Protein AF-A0AAW7DI87-F1 (afdb_monomer_lite)

Radius of gyration: 16.97 Å; chains: 1; bounding box: 40×38×43 Å

Foldseek 3Di:
DKWWCLVPDVQVLQFLLLLLFDQDDVLVVLLVVCVVVVNDDSGDDPVNQCVLCVVVVPDLWDKGQSDQDDSSGGRRWIWTADNVRTIMTDCLSSCLRRHHCVSVLSCLQPHDLVSIWAADLDPPPCVPVRPDDPPPPVLVVVSVVQSVPFDWDADPVGITTGRPDDPNNCVVVVVPCPDD

Secondary structure (DSSP, 8-state):
-EEE-TTS-HHHHHHHHHHTPPP-THHHHHHHHHHTTT---SS--HHHHHHHTHHHHH-SSEEEEEEEEETTEEEEEEEEE-TTS-EEEETHHHHHHH-TTHHHHHHHHHS-TTT-EEEESS-GGGGGTS-S--TT-HHHHHHHHHHHHPEEEEETTEEEEE--SSHHHHHHHHHS----

Sequence (180 aa):
MQFDLTNINLLDFTRALIAFSESNGIALLEKEIRSAKDELTESITETDFKNLMQEFNNANDGIFPILDYYKGAPIKLTLRKKSNGQILFSSLGYDTRVNKYKVLEILLELFDHHDIKIIQKTYGEFESHFEKDNLKDERIIELKKILKHAIKKKDQYGTYYSTEENSYRSKILGNLDINQ

pLDDT: mean 81.73, std 16.1, range [29.08, 98.12]

Organism: NCBI:txid343874

Structure (mmCIF, N/CA/C/O backbone):
data_AF-A0AAW7DI87-F1
#
_entry.id   AF-A0AAW7DI87-F1
#
loop_
_atom_site.group_PDB
_atom_site.id
_atom_site.type_symbol
_atom_site.label_atom_id
_atom_site.label_alt_id
_atom_site.label_comp_id
_atom_site.label_asym_id
_atom_site.label_entity_id
_atom_site.label_seq_id
_atom_site.pdbx_PDB_ins_code
_atom_site.Cartn_x
_atom_site.Cartn_y
_atom_site.Cartn_z
_atom_site.occupancy
_atom_site.B_iso_or_equiv
_atom_site.auth_seq_id
_atom_site.auth_comp_id
_atom_site.auth_asym_id
_atom_site.auth_atom_id
_atom_site.pdbx_PDB_model_num
ATOM 1 N N . MET A 1 1 ? -1.459 10.102 2.532 1.00 90.31 1 MET A N 1
ATOM 2 C CA . MET A 1 1 ? -2.594 9.252 2.927 1.00 90.31 1 MET A CA 1
ATOM 3 C C . MET A 1 1 ? -2.040 8.035 3.645 1.00 90.31 1 MET A C 1
ATOM 5 O O . MET A 1 1 ? -0.922 7.626 3.341 1.00 90.31 1 MET A O 1
ATOM 9 N N . GLN A 1 2 ? -2.763 7.508 4.630 1.00 95.56 2 GLN A N 1
ATOM 10 C CA . GLN A 1 2 ? -2.331 6.336 5.392 1.00 95.56 2 GLN A CA 1
ATOM 11 C C . GLN A 1 2 ? -3.446 5.300 5.444 1.00 95.56 2 GLN A C 1
ATOM 13 O O . GLN A 1 2 ? -4.603 5.652 5.687 1.00 95.56 2 GLN A O 1
ATOM 18 N N . PHE A 1 3 ? -3.062 4.043 5.261 1.00 97.00 3 PHE A N 1
ATOM 19 C CA . PHE A 1 3 ? -3.937 2.882 5.242 1.00 97.00 3 PHE A CA 1
ATOM 20 C C . PHE A 1 3 ? -3.543 1.911 6.348 1.00 97.00 3 PHE A C 1
ATOM 22 O O . PHE A 1 3 ? -2.365 1.806 6.697 1.00 97.00 3 PHE A O 1
ATOM 29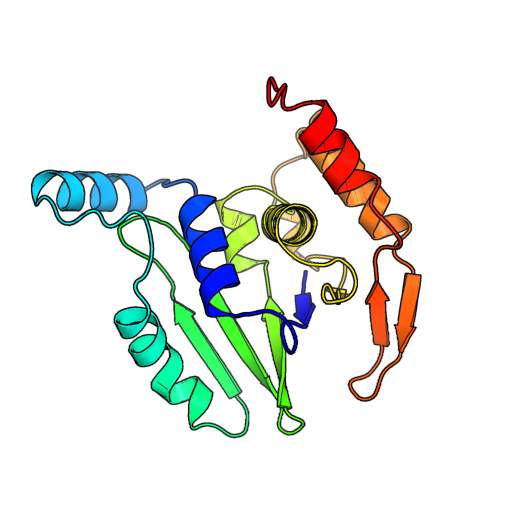 N N . ASP A 1 4 ? -4.532 1.216 6.888 1.00 97.31 4 ASP A N 1
ATOM 30 C CA . ASP A 1 4 ? -4.338 0.039 7.720 1.00 97.31 4 ASP A CA 1
ATOM 31 C C . ASP A 1 4 ? -4.472 -1.196 6.826 1.00 97.31 4 ASP A C 1
ATOM 33 O O . ASP A 1 4 ? -5.512 -1.418 6.209 1.00 97.31 4 ASP A O 1
ATOM 37 N N . LEU A 1 5 ? -3.373 -1.941 6.722 1.00 97.44 5 LEU A N 1
ATOM 38 C CA . LEU A 1 5 ? -3.226 -3.123 5.877 1.00 97.44 5 LEU A CA 1
ATOM 39 C C . LEU A 1 5 ? -3.236 -4.417 6.697 1.00 97.44 5 LEU A C 1
ATOM 41 O O . LEU A 1 5 ? -2.828 -5.455 6.194 1.00 97.44 5 LEU A O 1
ATOM 45 N N . THR A 1 6 ? -3.676 -4.378 7.959 1.00 96.19 6 THR A N 1
ATOM 46 C CA . THR A 1 6 ? -3.630 -5.543 8.863 1.00 96.19 6 THR A CA 1
ATOM 47 C C . THR A 1 6 ? -4.365 -6.759 8.291 1.00 96.19 6 THR A C 1
ATOM 49 O O . THR A 1 6 ? -3.916 -7.884 8.482 1.00 96.19 6 THR A O 1
ATOM 52 N N . ASN A 1 7 ? -5.458 -6.532 7.558 1.00 94.38 7 ASN A N 1
ATOM 53 C CA . ASN A 1 7 ? -6.267 -7.588 6.942 1.00 94.38 7 ASN A CA 1
ATOM 54 C C . ASN A 1 7 ? -5.985 -7.780 5.443 1.00 94.38 7 ASN A C 1
ATOM 56 O O . ASN A 1 7 ? -6.612 -8.612 4.800 1.00 94.38 7 ASN A O 1
ATOM 60 N N . ILE A 1 8 ? -5.056 -7.013 4.873 1.00 95.50 8 ILE A N 1
ATOM 61 C CA . ILE A 1 8 ? -4.717 -7.089 3.454 1.00 95.50 8 ILE A CA 1
ATOM 62 C C . ILE A 1 8 ? -3.559 -8.070 3.281 1.00 95.50 8 ILE A C 1
ATOM 64 O O . ILE A 1 8 ? -2.548 -7.982 3.981 1.00 95.50 8 ILE A O 1
ATOM 68 N N . ASN A 1 9 ? -3.668 -8.985 2.314 1.00 95.94 9 ASN A N 1
ATOM 69 C CA . ASN A 1 9 ? -2.543 -9.837 1.942 1.00 95.94 9 ASN A CA 1
ATOM 70 C C . ASN A 1 9 ? -1.401 -8.968 1.385 1.00 95.94 9 ASN A C 1
ATOM 72 O O . ASN A 1 9 ? -1.474 -8.443 0.274 1.00 95.94 9 ASN A O 1
ATOM 76 N N . LEU A 1 10 ? -0.335 -8.812 2.174 1.00 96.75 10 LEU A N 1
ATOM 77 C CA . LEU A 1 10 ? 0.778 -7.923 1.845 1.00 96.75 10 LEU A CA 1
ATOM 78 C C . LEU A 1 10 ? 1.570 -8.374 0.612 1.00 96.75 10 LEU A C 1
ATOM 80 O O . LEU A 1 10 ? 2.144 -7.522 -0.067 1.00 96.75 10 LEU A O 1
ATOM 84 N N . LEU A 1 11 ? 1.595 -9.673 0.301 1.00 96.00 11 LEU A N 1
ATOM 85 C CA . LEU A 1 11 ? 2.221 -10.165 -0.924 1.00 96.00 11 LEU A CA 1
ATOM 86 C C . LEU A 1 11 ? 1.434 -9.678 -2.141 1.00 96.00 11 LEU A C 1
ATOM 88 O O . LEU A 1 11 ? 2.018 -9.080 -3.041 1.00 96.00 11 LEU A O 1
ATOM 92 N N . ASP A 1 12 ? 0.117 -9.879 -2.141 1.00 95.31 12 ASP A N 1
ATOM 93 C CA . ASP A 1 12 ? -0.745 -9.463 -3.251 1.00 95.31 12 ASP A CA 1
ATOM 94 C C . ASP A 1 12 ? -0.766 -7.940 -3.395 1.00 95.31 12 ASP A C 1
ATOM 96 O O . ASP A 1 12 ? -0.688 -7.420 -4.505 1.00 95.31 12 ASP A O 1
ATOM 100 N N . PHE A 1 13 ? -0.756 -7.209 -2.277 1.00 95.81 13 PHE A N 1
ATOM 101 C CA . PHE A 1 13 ? -0.604 -5.757 -2.291 1.00 95.81 13 PHE A CA 1
ATOM 102 C C . PHE A 1 13 ? 0.731 -5.326 -2.904 1.00 95.81 13 PHE A C 1
ATOM 104 O O . PHE A 1 13 ? 0.761 -4.443 -3.756 1.00 95.81 13 PHE A O 1
ATOM 111 N N . THR A 1 14 ? 1.835 -5.981 -2.541 1.00 94.81 14 THR A N 1
ATOM 112 C CA . THR A 1 14 ? 3.156 -5.679 -3.115 1.00 94.81 14 THR A CA 1
ATOM 113 C C . THR A 1 14 ? 3.196 -5.979 -4.612 1.00 94.81 14 THR A C 1
ATOM 115 O O . THR A 1 14 ? 3.711 -5.174 -5.385 1.00 94.81 14 THR A O 1
ATOM 118 N N . ARG A 1 15 ? 2.614 -7.105 -5.042 1.00 92.75 15 ARG A N 1
ATOM 119 C CA . ARG A 1 15 ? 2.477 -7.458 -6.463 1.00 92.75 15 ARG A CA 1
ATOM 120 C C . ARG A 1 15 ? 1.659 -6.420 -7.222 1.00 92.75 15 ARG A C 1
ATOM 122 O O . ARG A 1 15 ? 2.072 -6.009 -8.301 1.00 92.75 15 ARG A O 1
ATOM 129 N N . ALA A 1 16 ? 0.558 -5.949 -6.640 1.00 91.44 16 ALA A N 1
ATOM 130 C CA . ALA A 1 16 ? -0.249 -4.889 -7.223 1.00 91.44 16 ALA A CA 1
ATOM 131 C C . ALA A 1 16 ? 0.543 -3.581 -7.360 1.00 91.44 16 ALA A C 1
ATOM 133 O O . ALA A 1 16 ? 0.564 -2.992 -8.435 1.00 91.44 16 ALA A O 1
ATOM 134 N N . LEU A 1 17 ? 1.271 -3.154 -6.323 1.00 91.38 17 LEU A N 1
ATOM 135 C CA . LEU A 1 17 ? 2.135 -1.975 -6.433 1.00 91.38 17 LEU A CA 1
ATOM 136 C C . LEU A 1 17 ? 3.180 -2.130 -7.547 1.00 91.38 17 LEU A C 1
ATOM 138 O O . LEU A 1 17 ? 3.450 -1.166 -8.247 1.00 91.38 17 LEU A O 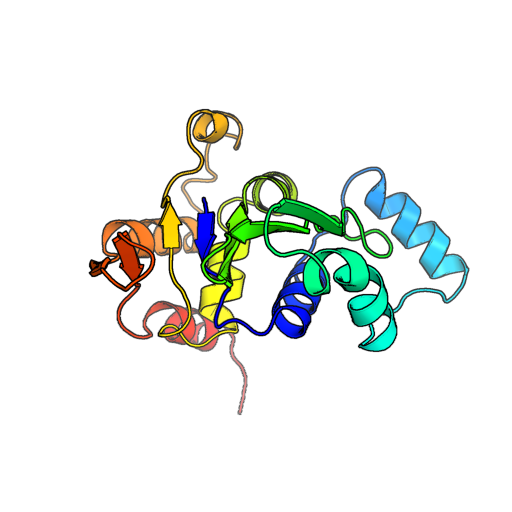1
ATOM 142 N N . ILE A 1 18 ? 3.758 -3.321 -7.738 1.00 88.88 18 ILE A N 1
ATOM 143 C CA . ILE A 1 18 ? 4.718 -3.575 -8.826 1.00 88.88 18 ILE A CA 1
ATOM 144 C C . ILE A 1 18 ? 4.039 -3.475 -10.194 1.00 88.88 18 ILE A C 1
ATOM 146 O O . ILE A 1 18 ? 4.536 -2.760 -11.061 1.00 88.88 18 ILE A O 1
ATOM 150 N N . ALA A 1 19 ? 2.900 -4.146 -10.377 1.00 85.62 19 ALA A N 1
ATOM 151 C CA . ALA A 1 19 ? 2.186 -4.198 -11.653 1.00 85.62 19 ALA A CA 1
ATOM 152 C C . ALA A 1 19 ? 1.673 -2.824 -12.111 1.00 85.62 19 ALA A C 1
ATOM 154 O O . ALA A 1 19 ? 1.655 -2.530 -13.303 1.00 85.62 19 ALA A O 1
ATOM 155 N N . PHE A 1 20 ? 1.275 -1.978 -11.161 1.00 84.19 20 PHE A N 1
ATOM 156 C CA . PHE A 1 20 ? 0.754 -0.638 -11.426 1.00 84.19 20 PHE A CA 1
ATOM 157 C C . PHE A 1 20 ? 1.810 0.464 -11.297 1.00 84.19 20 PHE A C 1
ATOM 159 O O . PHE A 1 20 ? 1.455 1.643 -11.352 1.00 84.19 20 PHE A O 1
ATOM 166 N N . SER A 1 21 ? 3.081 0.106 -11.099 1.00 82.75 21 SER A N 1
ATOM 167 C CA . SER A 1 21 ? 4.182 1.061 -11.046 1.00 82.75 21 SER A CA 1
ATOM 168 C C . SER A 1 21 ? 4.584 1.483 -12.457 1.00 82.75 21 SER A C 1
ATOM 170 O O . SER A 1 21 ? 4.832 0.653 -13.332 1.00 82.75 21 SER A O 1
ATOM 172 N N . GLU A 1 22 ? 4.704 2.787 -12.675 1.00 74.62 22 GLU A N 1
ATOM 173 C CA . GLU A 1 22 ? 5.227 3.337 -13.921 1.00 74.62 22 GLU A CA 1
ATOM 174 C C . GLU A 1 22 ? 6.720 3.631 -13.746 1.00 74.62 22 GLU A C 1
ATOM 176 O O . GLU A 1 22 ? 7.126 4.460 -12.926 1.00 74.62 22 GLU A O 1
ATOM 181 N N . SER A 1 23 ? 7.564 2.934 -14.510 1.00 68.50 23 SER A N 1
ATOM 182 C CA . SER A 1 23 ? 8.998 3.219 -14.539 1.00 68.50 23 SER A CA 1
ATOM 183 C C . SER A 1 23 ? 9.231 4.645 -15.039 1.00 68.50 23 SER A C 1
ATOM 185 O O . SER A 1 23 ? 8.825 4.997 -16.144 1.00 68.50 23 SER A O 1
ATOM 187 N N . ASN A 1 24 ? 9.924 5.463 -14.248 1.00 64.94 24 ASN A N 1
ATOM 188 C CA . ASN A 1 24 ? 10.318 6.817 -14.622 1.00 64.94 24 ASN A CA 1
ATOM 189 C C . ASN A 1 24 ? 11.763 7.127 -14.192 1.00 64.94 24 ASN A C 1
ATOM 191 O O . ASN A 1 24 ? 12.328 6.492 -13.298 1.00 64.94 24 ASN A O 1
ATOM 195 N N . GLY A 1 25 ? 12.395 8.093 -14.867 1.00 68.19 25 GLY A N 1
ATOM 196 C CA . GLY A 1 25 ? 13.766 8.525 -14.570 1.00 68.19 25 GLY A CA 1
ATOM 197 C C . GLY A 1 25 ? 14.785 7.375 -14.579 1.00 68.19 25 GLY A C 1
ATOM 198 O O . GLY A 1 25 ? 14.816 6.572 -15.506 1.00 68.19 25 GLY A O 1
ATOM 199 N N . ILE A 1 26 ? 15.603 7.276 -13.524 1.00 67.25 26 ILE A N 1
ATOM 200 C CA . ILE A 1 26 ? 16.638 6.229 -13.357 1.00 67.25 26 ILE A CA 1
ATOM 201 C C . ILE A 1 26 ? 16.041 4.811 -13.430 1.00 67.25 26 ILE A C 1
ATOM 203 O O . ILE A 1 26 ? 16.713 3.875 -13.858 1.00 67.25 26 ILE A O 1
ATOM 207 N N . ALA A 1 27 ? 14.768 4.649 -13.066 1.00 67.38 27 ALA A N 1
ATOM 208 C CA . ALA A 1 27 ? 14.099 3.356 -13.062 1.00 67.38 27 ALA A CA 1
ATOM 209 C C . ALA A 1 27 ? 13.853 2.809 -14.486 1.00 67.38 27 ALA A C 1
ATOM 211 O O . ALA A 1 27 ? 13.834 1.595 -14.675 1.00 67.38 27 ALA A O 1
ATOM 212 N N . LEU A 1 28 ? 13.743 3.684 -15.500 1.00 72.44 28 LEU A N 1
ATOM 213 C CA . LEU A 1 28 ? 13.694 3.281 -16.915 1.00 72.44 28 LEU A CA 1
ATOM 214 C C . LEU A 1 28 ? 15.019 2.659 -17.361 1.00 72.44 28 LEU A C 1
ATOM 216 O O . LEU A 1 28 ? 15.020 1.582 -17.946 1.00 72.44 2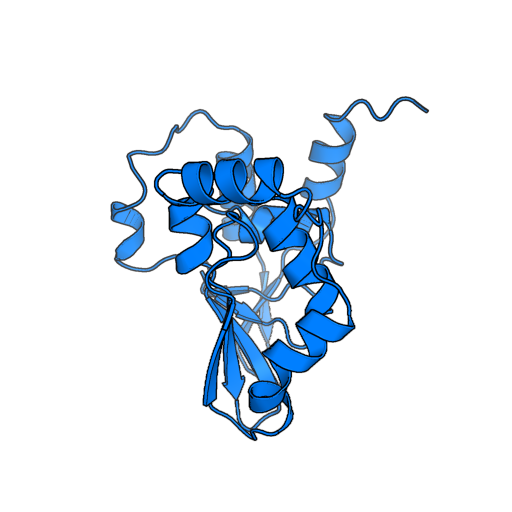8 LEU A O 1
ATOM 220 N N . LEU A 1 29 ? 16.142 3.290 -17.006 1.00 73.38 29 LEU A N 1
ATOM 221 C CA . LEU A 1 29 ? 17.471 2.778 -17.335 1.00 73.38 29 LEU A CA 1
ATOM 222 C C . LEU A 1 29 ? 17.735 1.429 -16.648 1.00 73.38 29 LEU A C 1
ATOM 224 O O . LEU A 1 29 ? 18.281 0.513 -17.257 1.00 73.38 29 LEU A O 1
ATOM 228 N N . GLU A 1 30 ? 17.316 1.270 -15.389 1.00 72.50 30 GLU A N 1
ATOM 229 C CA . GLU A 1 30 ? 17.414 -0.024 -14.705 1.00 72.50 30 GLU A CA 1
ATOM 230 C C . GLU A 1 30 ? 16.564 -1.099 -15.401 1.00 72.50 30 GLU A C 1
ATOM 232 O O . GLU A 1 30 ? 17.027 -2.229 -15.577 1.00 72.50 30 GLU A O 1
ATOM 237 N N . LYS A 1 31 ? 15.345 -0.749 -15.831 1.00 73.25 31 LYS A N 1
ATOM 238 C CA . LYS A 1 31 ? 14.469 -1.655 -16.582 1.00 73.25 31 LYS A CA 1
ATOM 239 C C . LYS A 1 31 ? 15.108 -2.080 -17.903 1.00 73.25 31 LYS A C 1
ATOM 241 O O . LYS A 1 31 ? 15.097 -3.267 -18.211 1.00 73.25 31 LYS A O 1
ATOM 246 N N . GLU A 1 32 ? 15.714 -1.154 -18.643 1.00 76.56 32 GLU A N 1
ATOM 247 C CA . GLU A 1 32 ? 16.444 -1.443 -19.885 1.00 76.56 32 GLU A CA 1
ATOM 248 C C . GLU A 1 32 ? 17.634 -2.384 -19.647 1.00 76.56 32 GLU A C 1
ATOM 250 O O . GLU A 1 32 ? 17.764 -3.398 -20.333 1.00 76.56 32 GLU A O 1
ATOM 255 N N . ILE A 1 33 ? 18.461 -2.109 -18.630 1.00 78.69 33 ILE A N 1
ATOM 256 C CA . ILE A 1 33 ? 19.621 -2.945 -18.277 1.00 78.69 33 ILE A CA 1
ATOM 257 C C . ILE A 1 33 ? 19.191 -4.364 -17.891 1.00 78.69 33 ILE A C 1
ATOM 259 O O . ILE A 1 33 ? 19.849 -5.329 -18.275 1.00 78.69 33 ILE A O 1
ATOM 263 N N . ARG A 1 34 ? 18.111 -4.510 -17.115 1.00 75.00 34 ARG A N 1
ATOM 264 C CA . ARG A 1 34 ? 17.603 -5.824 -16.690 1.00 75.00 34 ARG A CA 1
ATOM 265 C C . ARG A 1 34 ? 16.902 -6.572 -17.816 1.00 75.00 34 ARG A C 1
ATOM 267 O O . ARG A 1 34 ? 17.049 -7.788 -17.899 1.00 75.00 34 ARG A O 1
ATOM 274 N N . SER A 1 35 ? 16.196 -5.855 -18.691 1.00 75.56 35 SER A N 1
ATOM 275 C CA . SER A 1 35 ? 15.623 -6.409 -19.922 1.00 75.56 35 SER A CA 1
ATOM 276 C C . SER A 1 35 ? 16.712 -7.028 -20.795 1.00 75.56 35 SER A C 1
ATOM 278 O O . SER A 1 35 ? 16.598 -8.172 -21.209 1.00 75.56 35 SER A O 1
ATOM 280 N N . ALA A 1 36 ? 17.833 -6.322 -20.972 1.00 79.06 36 ALA A N 1
ATOM 281 C CA . ALA A 1 36 ? 18.977 -6.810 -21.741 1.00 79.06 36 ALA A CA 1
ATOM 282 C C . ALA A 1 36 ? 19.674 -8.049 -21.136 1.00 79.06 36 ALA A C 1
ATOM 284 O O . ALA A 1 36 ? 20.532 -8.640 -21.788 1.00 79.06 36 ALA A O 1
ATOM 285 N N . LYS A 1 37 ? 19.340 -8.426 -19.896 1.00 78.88 37 LYS A N 1
ATOM 286 C CA . LYS A 1 37 ? 19.880 -9.594 -19.185 1.00 78.88 37 LYS A CA 1
ATOM 287 C C . LYS A 1 37 ? 18.865 -10.731 -19.019 1.00 78.88 37 LYS A C 1
ATOM 289 O O . LYS A 1 37 ? 19.164 -11.677 -18.299 1.00 78.88 37 LYS A O 1
ATOM 294 N N . ASP A 1 38 ? 17.673 -10.622 -19.611 1.00 71.38 38 ASP A N 1
ATOM 295 C CA . ASP A 1 38 ? 16.547 -11.546 -19.395 1.00 71.38 38 ASP A CA 1
ATOM 296 C C . ASP A 1 38 ? 16.153 -11.697 -17.907 1.00 71.38 38 ASP A C 1
ATOM 298 O O . ASP A 1 38 ? 15.637 -12.721 -17.462 1.00 71.38 38 ASP A O 1
ATOM 302 N N . GLU A 1 39 ? 16.381 -10.654 -17.101 1.00 70.12 39 GLU A N 1
ATOM 303 C CA . GLU A 1 39 ? 16.144 -10.669 -15.651 1.00 70.12 39 GLU A CA 1
ATOM 304 C C . GLU A 1 39 ? 14.792 -10.055 -15.248 1.00 70.12 39 GLU A C 1
ATOM 306 O O . GLU A 1 39 ? 14.517 -9.875 -14.054 1.00 70.12 39 GLU A O 1
ATOM 311 N N . LEU A 1 40 ? 13.929 -9.704 -16.203 1.00 64.12 40 LEU A N 1
ATOM 312 C CA . LEU A 1 40 ? 12.607 -9.158 -15.905 1.00 64.12 40 LEU A CA 1
ATOM 313 C C . LEU A 1 40 ? 11.691 -10.272 -15.383 1.00 64.12 40 LEU A C 1
ATOM 315 O O . LEU A 1 40 ? 11.276 -11.153 -16.125 1.00 64.12 40 LEU A O 1
ATOM 319 N N . THR A 1 41 ? 11.349 -10.219 -14.093 1.00 61.91 41 THR A N 1
ATOM 320 C CA . THR A 1 41 ? 10.133 -10.887 -13.608 1.00 61.91 41 THR A CA 1
ATOM 321 C C . THR A 1 41 ? 9.069 -9.820 -13.439 1.00 61.91 41 THR A C 1
ATOM 323 O O . THR A 1 41 ? 9.314 -8.802 -12.792 1.00 61.91 41 THR A O 1
ATOM 326 N N . GLU A 1 42 ? 7.895 -10.055 -14.019 1.00 66.56 42 GLU A N 1
ATOM 327 C CA . GLU A 1 42 ? 6.760 -9.122 -13.966 1.00 66.56 42 GLU A CA 1
ATOM 328 C C . GLU A 1 42 ? 6.182 -8.983 -12.549 1.00 66.56 42 GLU A C 1
ATOM 330 O O . GLU A 1 42 ? 5.481 -8.025 -12.241 1.00 66.56 42 GLU A O 1
ATOM 335 N N . SER A 1 43 ? 6.513 -9.926 -11.662 1.00 79.44 43 SER A N 1
ATOM 336 C CA . SER A 1 43 ? 6.043 -9.971 -10.284 1.00 79.44 43 SER A CA 1
ATOM 337 C C . SER A 1 43 ? 7.151 -10.412 -9.332 1.00 79.44 43 SER A C 1
ATOM 339 O O . SER A 1 43 ? 8.064 -11.159 -9.700 1.00 79.44 43 SER A O 1
ATOM 341 N N . ILE A 1 44 ? 7.016 -9.994 -8.074 1.00 89.31 44 ILE A N 1
ATOM 342 C CA . ILE A 1 44 ? 7.774 -10.551 -6.958 1.00 89.31 44 ILE A CA 1
ATOM 343 C C . ILE A 1 44 ? 7.326 -11.989 -6.659 1.00 89.31 44 ILE A C 1
ATOM 345 O O . ILE A 1 44 ? 6.128 -12.312 -6.687 1.00 89.31 44 ILE A O 1
ATOM 349 N N . THR A 1 45 ? 8.298 -12.864 -6.399 1.00 90.81 45 THR A N 1
ATOM 350 C CA . THR A 1 45 ? 8.048 -14.252 -5.996 1.00 90.81 45 THR A CA 1
ATOM 351 C C . THR A 1 45 ? 7.727 -14.337 -4.501 1.00 90.81 45 THR A C 1
ATOM 353 O O . THR A 1 45 ? 8.062 -13.440 -3.728 1.00 90.81 45 THR A O 1
ATOM 356 N N . GLU A 1 46 ? 7.092 -15.428 -4.064 1.00 93.38 46 GLU A N 1
ATOM 357 C CA . GLU A 1 46 ? 6.839 -15.663 -2.631 1.00 93.38 46 GLU A CA 1
ATOM 358 C C . GLU A 1 46 ? 8.136 -15.733 -1.822 1.00 93.38 46 GLU A C 1
ATOM 360 O O . GLU A 1 46 ? 8.216 -15.193 -0.719 1.00 93.38 46 GLU A O 1
ATOM 365 N N . THR A 1 47 ? 9.165 -16.363 -2.391 1.00 93.62 47 THR A N 1
ATOM 366 C CA . THR A 1 47 ? 10.485 -16.491 -1.770 1.00 93.62 47 THR A CA 1
ATOM 367 C C . THR A 1 47 ? 11.139 -15.128 -1.570 1.00 93.62 47 THR A C 1
ATOM 369 O O . THR A 1 47 ? 11.583 -14.828 -0.462 1.00 93.62 47 THR A O 1
ATOM 372 N N . ASP A 1 48 ? 11.152 -14.280 -2.604 1.00 91.50 48 ASP A N 1
ATOM 373 C CA . ASP A 1 48 ? 11.708 -12.926 -2.505 1.00 91.50 48 ASP A CA 1
ATOM 374 C C . ASP A 1 48 ? 10.965 -12.113 -1.447 1.00 91.50 48 ASP A C 1
ATOM 376 O O . ASP A 1 48 ? 11.579 -11.491 -0.580 1.00 91.50 48 ASP A O 1
ATOM 380 N N . PHE A 1 49 ? 9.632 -12.163 -1.478 1.00 95.00 49 PHE A N 1
ATOM 381 C CA . PHE A 1 49 ? 8.800 -11.437 -0.530 1.00 95.00 49 PHE A CA 1
ATOM 382 C C . PHE A 1 49 ? 9.036 -11.896 0.913 1.00 95.00 49 PHE A C 1
ATOM 384 O O . PHE A 1 49 ? 9.197 -11.068 1.809 1.00 95.00 49 PHE A O 1
ATOM 391 N N . LYS A 1 50 ? 9.127 -13.210 1.148 1.00 95.88 50 LYS A N 1
ATOM 392 C CA . LYS A 1 50 ? 9.428 -13.768 2.472 1.00 95.88 50 LYS A CA 1
ATOM 393 C C . LYS A 1 50 ? 10.766 -13.261 3.011 1.00 95.88 50 LYS A C 1
ATOM 395 O O . LYS A 1 50 ? 10.848 -12.938 4.195 1.00 95.88 50 LYS A O 1
ATOM 400 N N . ASN A 1 51 ? 11.782 -13.171 2.153 1.00 94.62 51 ASN A N 1
ATOM 401 C CA . ASN A 1 51 ? 13.099 -12.661 2.529 1.00 94.62 51 ASN A CA 1
ATOM 402 C C . ASN A 1 51 ? 13.041 -11.168 2.891 1.00 94.62 51 ASN A C 1
ATOM 404 O O . ASN A 1 51 ? 13.554 -10.782 3.939 1.00 94.62 51 ASN A O 1
ATOM 408 N N . LEU A 1 52 ? 12.357 -10.342 2.090 1.00 94.50 52 LEU A N 1
ATOM 409 C CA . LEU A 1 52 ? 12.180 -8.909 2.382 1.00 94.50 52 LEU A CA 1
ATOM 410 C C . LEU A 1 52 ? 11.413 -8.659 3.689 1.00 94.50 52 LEU A C 1
ATOM 412 O O . LEU A 1 52 ? 11.678 -7.696 4.403 1.00 94.50 52 LEU A O 1
ATOM 416 N N . MET A 1 53 ? 10.469 -9.538 4.023 1.00 96.62 53 MET A N 1
ATOM 417 C CA . MET A 1 53 ? 9.618 -9.406 5.206 1.00 96.62 53 MET A CA 1
ATOM 418 C C . MET A 1 53 ? 10.229 -10.007 6.480 1.00 96.62 53 MET A C 1
ATOM 420 O O . MET A 1 53 ? 9.587 -9.972 7.530 1.00 96.62 53 MET A O 1
ATOM 424 N N . GLN A 1 54 ? 11.443 -10.568 6.431 1.00 96.00 54 GLN A N 1
ATOM 425 C CA . GLN A 1 54 ? 12.027 -11.304 7.558 1.00 96.00 54 GLN A CA 1
ATOM 426 C C . GLN A 1 54 ? 12.138 -10.447 8.829 1.00 96.00 54 GLN A C 1
ATOM 428 O O . GLN A 1 54 ? 11.712 -10.881 9.900 1.00 96.00 54 GLN A O 1
ATOM 433 N N . GLU A 1 55 ? 12.671 -9.229 8.723 1.00 95.38 55 GLU A N 1
ATOM 434 C CA . GLU A 1 55 ? 12.803 -8.320 9.869 1.00 95.38 55 GLU A CA 1
ATOM 435 C C . GLU A 1 55 ? 11.428 -7.898 10.410 1.00 95.38 55 GLU A C 1
ATOM 437 O O . GLU A 1 55 ? 11.158 -8.016 11.606 1.00 95.38 55 GLU A O 1
ATOM 442 N N . PHE A 1 56 ? 10.519 -7.510 9.514 1.00 97.06 56 PHE A N 1
ATOM 443 C CA . PHE A 1 56 ? 9.150 -7.115 9.849 1.00 97.06 56 PHE A CA 1
ATOM 444 C C . PHE A 1 56 ? 8.369 -8.218 10.589 1.00 97.06 56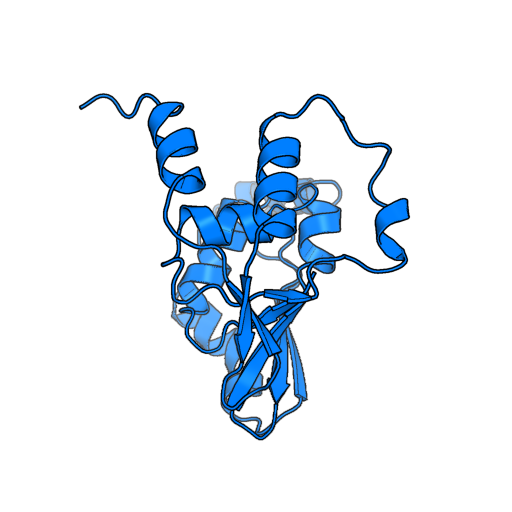 PHE A C 1
ATOM 446 O O . PHE A 1 56 ? 7.628 -7.952 11.544 1.00 97.06 56 PHE A O 1
ATOM 453 N N . ASN A 1 57 ? 8.525 -9.470 10.157 1.00 95.25 57 ASN A N 1
ATOM 454 C CA . ASN A 1 57 ? 7.826 -10.612 10.741 1.00 95.25 57 ASN A CA 1
ATOM 455 C C . ASN A 1 57 ? 8.330 -10.930 12.154 1.00 95.25 57 ASN A C 1
ATOM 457 O O . ASN A 1 57 ? 7.525 -11.290 13.012 1.00 95.25 57 ASN A O 1
ATOM 461 N N . ASN A 1 58 ? 9.629 -10.746 12.405 1.00 95.75 58 ASN A N 1
ATOM 462 C CA . ASN A 1 58 ? 10.263 -11.058 13.687 1.00 95.75 58 ASN A CA 1
ATOM 463 C C . ASN A 1 58 ? 10.185 -9.915 14.711 1.00 95.75 58 ASN A C 1
ATOM 465 O O . ASN A 1 58 ? 10.408 -10.141 15.899 1.00 95.75 58 ASN A O 1
ATOM 469 N N . ALA A 1 59 ? 9.879 -8.693 14.275 1.00 95.94 59 ALA A N 1
ATOM 470 C CA . ALA A 1 59 ? 9.764 -7.542 15.160 1.00 95.94 59 ALA A CA 1
ATOM 471 C C . ALA A 1 59 ? 8.372 -7.424 15.807 1.00 95.94 59 ALA A C 1
ATOM 473 O O . ALA A 1 59 ? 7.352 -7.761 15.201 1.00 95.94 59 ALA A O 1
ATOM 474 N N . ASN A 1 60 ? 8.318 -6.882 17.027 1.00 94.06 60 ASN A N 1
ATOM 475 C CA . ASN A 1 60 ? 7.059 -6.600 17.730 1.00 94.06 60 ASN A CA 1
ATOM 476 C C . ASN A 1 60 ? 6.417 -5.289 17.255 1.00 94.06 60 ASN A C 1
ATOM 478 O O . ASN A 1 60 ? 5.208 -5.224 17.041 1.00 94.06 60 ASN A O 1
ATOM 482 N N . ASP A 1 61 ? 7.228 -4.252 17.063 1.00 97.56 61 ASP A N 1
ATOM 483 C CA . ASP A 1 61 ? 6.839 -2.967 16.499 1.00 97.56 61 ASP A CA 1
ATOM 484 C C . ASP A 1 61 ? 8.027 -2.323 15.769 1.00 97.56 61 ASP A C 1
ATOM 486 O O . ASP A 1 61 ? 9.157 -2.803 15.845 1.00 97.56 61 ASP A O 1
ATOM 490 N N . GLY A 1 62 ? 7.755 -1.279 14.988 1.00 97.44 62 GLY A N 1
ATOM 491 C CA . GLY A 1 62 ? 8.789 -0.538 14.270 1.00 97.44 62 GLY A CA 1
ATOM 492 C C . GLY A 1 62 ? 8.324 0.017 12.930 1.00 97.44 62 GLY A C 1
ATOM 493 O O . GLY A 1 62 ? 7.150 -0.080 12.560 1.00 97.44 62 GLY A O 1
ATOM 494 N N . ILE A 1 63 ? 9.263 0.627 12.210 1.00 97.38 63 ILE A N 1
ATOM 495 C CA . ILE A 1 63 ? 9.092 1.115 10.839 1.00 97.38 63 ILE A CA 1
ATOM 496 C C . ILE A 1 63 ? 10.094 0.366 9.967 1.00 97.38 63 ILE A C 1
ATOM 498 O O . ILE A 1 63 ? 11.290 0.416 10.231 1.00 97.38 63 ILE A O 1
ATOM 502 N N . PHE A 1 64 ? 9.595 -0.293 8.929 1.00 97.31 64 PHE A N 1
ATOM 503 C CA . PHE A 1 64 ? 10.350 -1.228 8.107 1.00 97.31 64 PHE A CA 1
ATOM 504 C C . PHE A 1 64 ? 10.289 -0.780 6.646 1.00 97.31 64 PHE A C 1
ATOM 506 O O . PHE A 1 64 ? 9.212 -0.832 6.040 1.00 97.31 64 PHE A O 1
ATOM 513 N N . PRO A 1 65 ? 11.405 -0.304 6.072 1.00 94.94 65 PRO A N 1
ATOM 514 C CA . PRO A 1 65 ? 11.505 -0.045 4.643 1.00 94.94 65 PRO A CA 1
ATOM 515 C C . PRO A 1 65 ? 11.638 -1.387 3.910 1.00 94.94 65 PRO A C 1
ATOM 517 O O . PRO A 1 65 ? 12.735 -1.911 3.756 1.00 94.94 65 PRO A O 1
ATOM 520 N N . ILE A 1 66 ? 10.509 -1.968 3.501 1.00 95.19 66 ILE A N 1
ATOM 521 C CA . ILE A 1 66 ? 10.460 -3.310 2.904 1.00 95.19 66 ILE A CA 1
ATOM 522 C C . ILE A 1 66 ? 11.044 -3.300 1.496 1.00 95.19 66 ILE A C 1
ATOM 524 O O . ILE A 1 66 ? 11.838 -4.168 1.143 1.00 95.19 66 ILE A O 1
ATOM 528 N N . LEU A 1 67 ? 10.614 -2.346 0.666 1.00 91.62 67 LEU A N 1
ATOM 529 C CA . LEU A 1 67 ? 10.953 -2.359 -0.752 1.00 91.62 67 LEU A CA 1
ATOM 530 C C . LEU A 1 67 ? 10.892 -0.966 -1.366 1.00 91.62 67 LEU A C 1
ATOM 532 O O . LEU A 1 67 ? 9.821 -0.388 -1.535 1.00 91.62 67 LEU A O 1
ATOM 536 N N . ASP A 1 68 ? 12.046 -0.445 -1.762 1.00 88.81 68 ASP A N 1
ATOM 537 C CA . ASP A 1 68 ? 12.136 0.868 -2.399 1.00 88.81 68 ASP A CA 1
ATOM 538 C C . ASP A 1 68 ? 11.916 0.800 -3.916 1.00 88.81 68 ASP A C 1
ATOM 540 O O . ASP A 1 68 ? 11.146 1.596 -4.464 1.00 88.81 68 ASP A O 1
ATOM 544 N N . TYR A 1 69 ? 12.552 -0.172 -4.571 1.00 85.88 69 TYR A N 1
ATOM 545 C CA . TYR A 1 69 ? 12.433 -0.459 -5.998 1.00 85.88 69 TYR A CA 1
ATOM 546 C C . TYR A 1 69 ? 12.420 -1.965 -6.232 1.00 85.88 69 TYR A C 1
ATOM 548 O O . TYR A 1 69 ? 13.097 -2.708 -5.524 1.00 85.88 69 TYR A O 1
ATOM 556 N N . TYR A 1 70 ? 11.718 -2.404 -7.271 1.00 85.31 70 TYR A N 1
ATOM 557 C CA . TYR A 1 70 ? 11.776 -3.778 -7.749 1.00 85.31 70 TYR A CA 1
ATOM 558 C C . TYR A 1 70 ? 11.975 -3.785 -9.259 1.00 85.31 70 TYR A C 1
ATOM 560 O O . TYR A 1 70 ? 11.074 -3.426 -10.006 1.00 85.31 70 TYR A O 1
ATOM 568 N N . LYS A 1 71 ? 13.175 -4.157 -9.713 1.00 79.56 71 LYS A N 1
ATOM 569 C CA . LYS A 1 71 ? 13.503 -4.307 -11.143 1.00 79.56 71 LYS A CA 1
ATOM 570 C C . LYS A 1 71 ? 13.115 -3.092 -12.012 1.00 79.56 71 LYS A C 1
ATOM 572 O O . LYS A 1 71 ? 12.551 -3.252 -13.089 1.00 79.56 71 LYS A O 1
ATOM 577 N N . GLY A 1 72 ? 13.409 -1.875 -11.546 1.00 74.88 72 GLY A N 1
ATOM 578 C CA . GLY A 1 72 ? 13.049 -0.637 -12.255 1.00 74.88 72 GLY A CA 1
ATOM 579 C C . GLY A 1 72 ? 11.605 -0.151 -12.040 1.00 74.88 72 GLY A C 1
ATOM 580 O O . GLY A 1 72 ? 11.189 0.824 -12.666 1.00 74.88 72 GLY A O 1
ATOM 581 N N . ALA A 1 73 ? 10.837 -0.780 -11.148 1.00 80.06 73 ALA A N 1
ATOM 582 C CA . ALA A 1 73 ? 9.556 -0.271 -10.659 1.00 80.06 73 ALA A CA 1
ATOM 583 C C . ALA A 1 73 ? 9.752 0.447 -9.307 1.00 80.06 73 ALA A C 1
ATOM 585 O O . ALA A 1 73 ? 10.198 -0.195 -8.351 1.00 80.06 73 ALA A O 1
ATOM 586 N N . PRO A 1 74 ? 9.476 1.759 -9.178 1.00 82.00 74 PRO A N 1
ATOM 587 C CA . PRO A 1 74 ? 9.464 2.431 -7.877 1.00 82.00 74 PRO A CA 1
ATOM 588 C C . PRO A 1 74 ? 8.271 1.973 -7.023 1.00 82.00 74 PRO A C 1
ATOM 590 O O . PRO A 1 74 ? 7.122 2.180 -7.408 1.00 82.00 74 PRO A O 1
ATOM 593 N N . ILE A 1 75 ? 8.540 1.398 -5.843 1.00 88.56 75 ILE A N 1
ATOM 594 C CA . ILE A 1 75 ? 7.503 0.830 -4.957 1.00 88.56 75 ILE A CA 1
ATOM 595 C C . ILE A 1 75 ? 7.372 1.608 -3.642 1.00 88.56 75 ILE A C 1
ATOM 597 O O . ILE A 1 75 ? 6.264 1.853 -3.178 1.00 88.56 75 ILE A O 1
ATOM 601 N N . LYS A 1 76 ? 8.485 2.026 -3.023 1.00 90.12 76 LYS A N 1
ATOM 602 C CA . LYS A 1 76 ? 8.473 2.788 -1.754 1.00 90.12 76 LYS A CA 1
ATOM 603 C C . LYS A 1 76 ? 7.534 2.198 -0.683 1.00 90.12 76 LYS A C 1
ATOM 605 O O . LYS A 1 76 ? 6.802 2.921 -0.004 1.00 90.12 76 LYS A O 1
ATOM 610 N N . LEU A 1 77 ? 7.567 0.876 -0.530 1.00 94.12 77 LEU A N 1
ATOM 611 C CA . LEU A 1 77 ? 6.815 0.134 0.472 1.00 94.12 77 LEU A CA 1
ATOM 612 C C . LEU A 1 77 ? 7.521 0.224 1.826 1.00 94.12 77 LEU A C 1
ATOM 614 O O . LEU A 1 77 ? 8.433 -0.547 2.120 1.00 94.12 77 LEU A O 1
ATOM 618 N N . THR A 1 78 ? 7.056 1.146 2.665 1.00 96.12 78 THR A N 1
ATOM 619 C CA . THR A 1 78 ? 7.464 1.238 4.071 1.00 96.12 78 THR A CA 1
ATOM 620 C C . THR A 1 78 ? 6.280 0.918 4.970 1.00 96.12 78 THR A C 1
ATOM 622 O O . THR A 1 78 ? 5.279 1.640 4.969 1.00 96.12 78 THR A O 1
ATOM 625 N N . LEU A 1 79 ? 6.401 -0.143 5.764 1.00 97.88 79 LEU A N 1
ATOM 626 C CA . LEU A 1 79 ? 5.362 -0.590 6.688 1.00 97.88 79 LEU A CA 1
ATOM 627 C C . LEU A 1 79 ? 5.699 -0.173 8.116 1.00 97.88 79 LEU A C 1
ATOM 629 O O . LEU A 1 79 ? 6.837 -0.283 8.559 1.00 97.88 79 LEU A O 1
ATOM 633 N N . ARG A 1 80 ? 4.697 0.269 8.871 1.00 97.88 80 ARG A N 1
ATOM 634 C CA . ARG A 1 80 ? 4.806 0.476 10.315 1.00 97.88 80 ARG A CA 1
ATOM 635 C C . ARG A 1 80 ? 4.000 -0.592 11.034 1.00 97.88 80 ARG A C 1
ATOM 637 O O . ARG A 1 80 ? 2.780 -0.624 10.897 1.00 97.88 80 ARG A O 1
ATOM 644 N N . LYS A 1 81 ? 4.668 -1.406 11.845 1.00 98.12 81 LYS A N 1
ATOM 645 C CA . LYS A 1 81 ? 4.028 -2.365 12.749 1.00 98.12 81 LYS A CA 1
ATOM 646 C C . LYS A 1 81 ? 3.888 -1.722 14.122 1.00 98.12 81 LYS A C 1
ATOM 648 O O . LYS A 1 81 ? 4.844 -1.141 14.637 1.00 98.12 81 LYS A O 1
ATOM 653 N N . LYS A 1 82 ? 2.696 -1.769 14.703 1.00 97.19 82 LYS A N 1
ATOM 654 C CA . LYS A 1 82 ? 2.460 -1.354 16.090 1.00 97.19 82 LYS A CA 1
ATOM 655 C C . LYS A 1 82 ? 2.451 -2.571 17.006 1.00 97.19 82 LYS A C 1
ATOM 657 O O . LYS A 1 82 ? 2.098 -3.666 16.582 1.00 97.19 82 LYS A O 1
ATOM 662 N N . SER A 1 83 ? 2.729 -2.341 18.285 1.00 95.62 83 SER A N 1
ATOM 663 C CA . SER A 1 83 ? 2.767 -3.377 19.325 1.00 95.62 83 SER A CA 1
ATOM 664 C C . SER A 1 83 ? 1.447 -4.136 19.509 1.00 95.62 83 SER A C 1
ATOM 666 O O . SER A 1 83 ? 1.441 -5.257 20.002 1.00 95.62 83 SER A O 1
ATOM 668 N N . ASN A 1 84 ? 0.321 -3.556 19.084 1.00 94.38 84 ASN A N 1
ATOM 669 C CA . ASN A 1 84 ? -0.996 -4.198 19.080 1.00 94.38 84 ASN A CA 1
ATOM 670 C C . ASN A 1 84 ? -1.282 -5.031 17.810 1.00 94.38 84 ASN A C 1
ATOM 672 O O . ASN A 1 84 ? -2.422 -5.442 17.592 1.00 94.38 84 ASN A O 1
ATOM 676 N N . GLY A 1 85 ? -0.279 -5.241 16.955 1.00 94.50 85 GLY A N 1
ATOM 677 C CA . GLY A 1 85 ? -0.389 -5.995 15.707 1.00 94.50 85 GLY A CA 1
ATOM 678 C C . GLY A 1 85 ? -0.880 -5.188 14.503 1.00 94.50 85 GLY A C 1
ATOM 679 O O . GLY A 1 85 ? -0.866 -5.721 13.400 1.00 94.50 85 GLY A O 1
ATOM 680 N N . GLN A 1 86 ? -1.271 -3.916 14.670 1.00 97.12 86 GLN A N 1
ATOM 681 C CA . GLN A 1 86 ? -1.724 -3.085 13.550 1.00 97.12 86 GLN A CA 1
ATOM 682 C C . GLN A 1 86 ? -0.581 -2.816 12.559 1.00 97.12 86 GLN A C 1
ATOM 684 O O . GLN A 1 86 ? 0.507 -2.385 12.958 1.00 97.12 86 GLN A O 1
ATOM 689 N N . ILE A 1 87 ? -0.857 -2.991 11.266 1.00 97.88 87 ILE A N 1
ATOM 690 C CA . ILE A 1 87 ? 0.081 -2.749 10.166 1.00 97.88 87 ILE A CA 1
ATOM 691 C C . ILE A 1 87 ? -0.388 -1.529 9.381 1.00 97.88 87 ILE A C 1
ATOM 693 O O . ILE A 1 87 ? -1.473 -1.520 8.808 1.00 97.88 87 ILE A O 1
ATOM 697 N N . LEU A 1 88 ? 0.437 -0.488 9.344 1.00 98.06 88 LEU A N 1
ATOM 698 C CA . LEU A 1 88 ? 0.135 0.764 8.662 1.00 98.06 88 LEU A CA 1
ATOM 699 C C . LEU A 1 88 ? 1.058 0.982 7.471 1.00 98.06 88 LEU A C 1
ATOM 701 O O . LEU A 1 88 ? 2.265 0.764 7.561 1.00 98.06 88 LEU A O 1
ATOM 705 N N . PHE A 1 89 ? 0.500 1.521 6.396 1.00 97.44 89 PHE A N 1
ATOM 706 C CA . PHE A 1 89 ? 1.236 1.929 5.208 1.00 97.44 89 PHE A CA 1
ATOM 707 C C . PHE A 1 89 ? 0.945 3.391 4.873 1.00 97.44 89 PHE A C 1
ATOM 709 O O . PHE A 1 89 ? -0.210 3.820 4.845 1.00 97.44 89 PHE A O 1
ATOM 716 N N . SER A 1 90 ? 1.999 4.168 4.620 1.00 94.94 90 SER A N 1
ATOM 717 C CA . SER A 1 90 ? 1.878 5.529 4.093 1.00 94.94 90 SER A CA 1
ATOM 718 C C . SER A 1 90 ? 2.062 5.501 2.584 1.00 94.94 90 SER A C 1
ATOM 720 O O . SER A 1 90 ? 3.151 5.196 2.105 1.00 94.94 90 SER A O 1
ATOM 722 N N . SER A 1 91 ? 1.033 5.887 1.833 1.00 93.31 91 SER A N 1
ATOM 723 C CA . SER A 1 91 ? 1.097 5.861 0.370 1.00 93.31 91 SER A CA 1
ATOM 724 C C . SER A 1 91 ? 1.866 7.028 -0.241 1.00 93.31 91 SER A C 1
ATOM 726 O O . SER A 1 91 ? 2.098 7.034 -1.443 1.00 93.31 91 SER A O 1
ATOM 728 N N . LEU A 1 92 ? 2.279 8.019 0.562 1.00 89.19 92 LEU A N 1
ATOM 729 C CA . LEU A 1 92 ? 2.920 9.243 0.072 1.00 89.19 92 LEU A CA 1
ATOM 730 C C . LEU A 1 92 ? 4.126 8.945 -0.834 1.00 89.19 92 LEU A C 1
ATOM 732 O O . LEU A 1 92 ? 4.252 9.544 -1.896 1.00 89.19 92 LEU A O 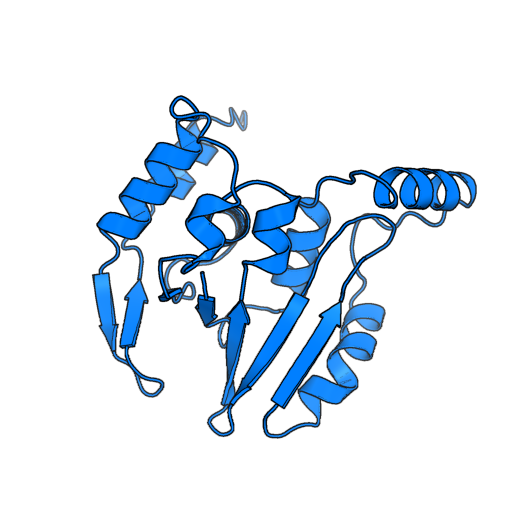1
ATOM 736 N N . GLY A 1 93 ? 4.992 8.008 -0.438 1.00 87.00 93 GLY A N 1
ATOM 737 C CA . GLY A 1 93 ? 6.187 7.655 -1.211 1.00 87.00 93 GLY A CA 1
ATOM 738 C C . GLY A 1 93 ? 5.887 7.045 -2.586 1.00 87.00 93 GLY A C 1
ATOM 739 O O . GLY A 1 93 ? 6.634 7.298 -3.528 1.00 87.00 93 GLY A O 1
ATOM 740 N N . TYR A 1 94 ? 4.799 6.281 -2.705 1.00 89.06 94 TYR A N 1
ATOM 741 C CA . TYR A 1 94 ? 4.363 5.673 -3.964 1.00 89.06 94 TYR A CA 1
ATOM 742 C C . TYR A 1 94 ? 3.557 6.665 -4.816 1.00 89.06 94 TYR A C 1
ATOM 744 O O . TYR A 1 94 ? 3.902 6.929 -5.966 1.00 89.06 94 TYR A O 1
ATOM 752 N N . ASP A 1 95 ? 2.531 7.292 -4.233 1.00 87.69 95 ASP A N 1
ATOM 753 C CA . ASP A 1 95 ? 1.612 8.200 -4.937 1.00 87.69 95 ASP A CA 1
ATOM 754 C C . ASP A 1 95 ? 2.312 9.464 -5.463 1.00 87.69 95 ASP A C 1
ATOM 756 O O . ASP A 1 95 ? 1.885 10.056 -6.450 1.00 87.69 95 ASP A O 1
ATOM 760 N N . THR A 1 96 ? 3.411 9.902 -4.838 1.00 80.38 96 THR A N 1
ATOM 761 C CA . THR A 1 96 ? 4.216 11.022 -5.372 1.00 80.38 96 THR A CA 1
ATOM 762 C C . THR A 1 96 ? 4.955 10.673 -6.661 1.00 80.38 96 THR A C 1
ATOM 764 O O . THR A 1 96 ? 5.410 11.578 -7.353 1.00 80.38 96 THR A O 1
ATOM 767 N N . ARG A 1 97 ? 5.078 9.385 -6.999 1.00 75.00 97 ARG A N 1
ATOM 768 C CA . ARG A 1 97 ? 5.862 8.902 -8.142 1.00 75.00 97 ARG A CA 1
ATOM 769 C C . ARG A 1 97 ? 5.017 8.374 -9.294 1.00 75.00 97 ARG A C 1
ATOM 771 O O . ARG A 1 97 ? 5.485 8.436 -10.424 1.00 75.00 97 ARG A O 1
ATOM 778 N N . VAL A 1 98 ? 3.826 7.847 -9.004 1.00 69.62 98 VAL A N 1
ATOM 779 C CA . VAL A 1 98 ? 2.991 7.075 -9.950 1.00 69.62 98 VAL A CA 1
ATOM 780 C C . VAL A 1 98 ? 1.611 7.722 -10.171 1.00 69.62 98 VAL A C 1
ATOM 782 O O . VAL A 1 98 ? 0.696 7.076 -10.660 1.00 69.62 98 VAL A O 1
ATOM 785 N N . ASN A 1 99 ? 1.455 9.011 -9.843 1.00 67.81 99 ASN A N 1
ATOM 786 C CA . ASN A 1 99 ? 0.201 9.792 -9.826 1.00 67.81 99 ASN A CA 1
ATOM 787 C C . ASN A 1 99 ? -0.564 9.777 -8.485 1.00 67.81 99 ASN A C 1
ATOM 789 O O . ASN A 1 99 ? -0.508 8.833 -7.694 1.00 67.81 99 ASN A O 1
ATOM 793 N N . LYS A 1 100 ? -1.305 10.870 -8.229 1.00 76.44 100 LYS A N 1
ATOM 794 C CA . LYS A 1 100 ? -2.075 11.077 -6.988 1.00 76.44 100 LYS A CA 1
ATOM 795 C C . LYS A 1 100 ? -3.125 9.977 -6.817 1.00 76.44 100 LYS A C 1
ATOM 797 O O . LYS A 1 100 ? -3.828 9.654 -7.767 1.00 76.44 100 LYS A O 1
ATOM 802 N N . TYR A 1 101 ? -3.301 9.496 -5.586 1.00 82.38 101 TYR A N 1
ATOM 803 C CA . TYR A 1 101 ? -4.310 8.497 -5.203 1.00 82.38 101 TYR A CA 1
ATOM 804 C C . TYR A 1 101 ? -4.149 7.098 -5.819 1.00 82.38 101 TYR A C 1
ATOM 806 O O . TYR A 1 101 ? -5.048 6.278 -5.639 1.00 82.38 101 TYR A O 1
ATOM 814 N N . LYS A 1 102 ? -3.026 6.780 -6.477 1.00 86.56 102 LYS A N 1
ATOM 815 C CA . LYS A 1 102 ? -2.845 5.485 -7.149 1.00 86.56 102 LYS A CA 1
ATOM 816 C C . LYS A 1 102 ? -2.971 4.293 -6.198 1.00 86.56 102 LYS A C 1
ATOM 818 O O . LYS A 1 102 ? -3.586 3.295 -6.547 1.00 86.56 102 LYS A O 1
ATOM 823 N N . VAL A 1 103 ? -2.471 4.400 -4.967 1.00 92.31 103 VAL A N 1
ATOM 824 C CA . VAL A 1 103 ? -2.656 3.348 -3.950 1.00 92.31 103 VAL A CA 1
ATOM 825 C C . VAL A 1 103 ? -4.125 3.169 -3.577 1.00 92.31 103 VAL A C 1
ATOM 827 O O . VAL A 1 103 ? -4.572 2.039 -3.406 1.00 92.31 103 VAL A O 1
ATOM 830 N N . LEU A 1 104 ? -4.886 4.260 -3.442 1.00 91.62 104 LEU A N 1
ATOM 831 C CA . LEU A 1 104 ? -6.319 4.162 -3.161 1.00 91.62 104 LEU A CA 1
ATOM 832 C C . LEU A 1 104 ? -7.048 3.479 -4.321 1.00 91.62 104 LEU A C 1
ATOM 834 O O . LEU A 1 104 ? -7.878 2.614 -4.074 1.00 91.62 104 LEU A O 1
ATOM 838 N N . GLU A 1 105 ? -6.720 3.853 -5.557 1.00 88.44 105 GLU A N 1
ATOM 839 C CA . GLU A 1 105 ? -7.244 3.217 -6.768 1.00 88.44 105 GLU A CA 1
ATOM 840 C C . GLU A 1 105 ? -6.960 1.707 -6.761 1.00 88.44 105 GLU A C 1
ATOM 842 O O . GLU A 1 105 ? -7.903 0.923 -6.782 1.00 88.44 105 GLU A O 1
ATOM 847 N N . ILE A 1 106 ? -5.695 1.302 -6.589 1.00 90.38 106 ILE A N 1
ATOM 848 C CA . ILE A 1 106 ? -5.278 -0.109 -6.505 1.00 90.38 106 ILE A CA 1
ATOM 849 C C . ILE A 1 106 ? -6.066 -0.867 -5.431 1.00 90.38 106 ILE A C 1
ATOM 851 O O . ILE A 1 106 ? -6.543 -1.977 -5.669 1.00 90.38 106 ILE A O 1
ATOM 855 N N . LEU A 1 107 ? -6.204 -0.277 -4.239 1.00 92.31 107 LEU A N 1
ATOM 856 C CA . LEU A 1 107 ? -6.933 -0.904 -3.140 1.00 92.31 107 LEU A CA 1
ATOM 857 C C . LEU A 1 107 ? -8.404 -1.126 -3.505 1.00 92.31 107 LEU A C 1
ATOM 859 O O . LEU A 1 107 ? -8.905 -2.232 -3.335 1.00 92.31 107 LEU A O 1
ATOM 863 N N . LEU A 1 108 ? -9.077 -0.101 -4.034 1.00 89.19 108 LEU A N 1
ATOM 864 C CA . LEU A 1 108 ? -10.494 -0.169 -4.406 1.00 89.19 108 LEU A CA 1
ATOM 865 C C . LEU A 1 108 ? -10.761 -1.097 -5.603 1.00 89.19 108 LEU A C 1
ATOM 867 O O . LEU A 1 108 ? -11.872 -1.606 -5.735 1.00 89.19 108 LEU A O 1
ATOM 871 N N . GLU A 1 109 ? -9.782 -1.292 -6.486 1.00 86.56 109 GLU A N 1
ATOM 872 C CA . GLU A 1 109 ? -9.911 -2.154 -7.665 1.00 86.56 109 GLU A CA 1
ATOM 873 C C . GLU A 1 109 ? -9.697 -3.637 -7.346 1.00 86.56 109 GLU A C 1
ATOM 875 O O . GLU A 1 109 ? -10.403 -4.493 -7.889 1.00 86.56 109 GLU A O 1
ATOM 880 N N . LEU A 1 110 ? -8.731 -3.948 -6.478 1.00 87.94 110 LEU A N 1
ATOM 881 C CA . LEU A 1 110 ? -8.227 -5.314 -6.316 1.00 87.94 110 LEU A CA 1
ATOM 882 C C . LEU A 1 110 ? -8.600 -5.983 -4.994 1.00 87.94 110 LEU A C 1
ATOM 884 O O . LEU A 1 110 ? -8.594 -7.211 -4.927 1.00 87.94 110 LEU A O 1
ATOM 888 N N . PHE A 1 111 ? -8.927 -5.214 -3.956 1.00 89.38 111 PHE A N 1
ATOM 889 C CA . PHE A 1 111 ? -9.160 -5.743 -2.612 1.00 89.38 111 PHE A CA 1
ATOM 890 C C . PHE A 1 111 ? -10.616 -5.565 -2.185 1.00 89.38 111 PHE A C 1
ATOM 892 O O . PHE A 1 111 ? -11.352 -4.738 -2.727 1.00 89.38 111 PHE A O 1
ATOM 899 N N . ASP A 1 112 ? -11.050 -6.370 -1.215 1.00 86.94 112 ASP A N 1
ATOM 900 C CA . ASP A 1 112 ? -12.383 -6.232 -0.637 1.00 86.94 112 ASP A CA 1
ATOM 901 C C . ASP A 1 112 ? -12.492 -4.890 0.104 1.00 86.94 112 ASP A C 1
ATOM 903 O O . ASP A 1 112 ? -11.661 -4.548 0.949 1.00 86.94 112 ASP A O 1
ATOM 907 N N . HIS A 1 113 ? -13.540 -4.120 -0.192 1.00 83.94 113 HIS A N 1
ATOM 908 C CA . HIS A 1 113 ? -13.803 -2.833 0.446 1.00 83.94 113 HIS A CA 1
ATOM 909 C C . HIS A 1 113 ? -13.944 -2.926 1.969 1.00 83.94 113 HIS A C 1
ATOM 911 O O . HIS A 1 113 ? -13.677 -1.942 2.664 1.00 83.94 113 HIS A O 1
ATOM 917 N N . HIS A 1 114 ? -14.352 -4.082 2.498 1.00 85.50 114 HIS A N 1
ATOM 918 C CA . HIS A 1 114 ? -14.431 -4.317 3.936 1.00 85.50 114 HIS A CA 1
ATOM 919 C C . HIS A 1 114 ? -13.052 -4.356 4.609 1.00 85.50 114 HIS A C 1
ATOM 921 O O . HIS A 1 114 ? -12.942 -3.975 5.779 1.00 85.50 114 HIS A O 1
ATOM 927 N N . ASP A 1 115 ? -12.006 -4.727 3.869 1.00 88.50 115 ASP A N 1
ATOM 928 C CA . ASP A 1 115 ? -10.626 -4.762 4.360 1.00 88.50 115 ASP A CA 1
ATOM 929 C C . ASP A 1 115 ? -9.902 -3.420 4.190 1.00 88.50 115 ASP A C 1
ATOM 931 O O . ASP A 1 115 ? -8.909 -3.150 4.871 1.00 88.50 115 ASP A O 1
ATOM 935 N N . ILE A 1 116 ? -10.416 -2.531 3.334 1.00 90.94 116 ILE A N 1
ATOM 936 C CA . ILE A 1 116 ? -9.830 -1.208 3.101 1.00 90.94 116 ILE A CA 1
ATOM 937 C C . ILE A 1 116 ? -10.170 -0.270 4.262 1.00 90.94 116 ILE A C 1
ATOM 939 O O . ILE A 1 116 ? -11.272 0.277 4.379 1.00 90.94 116 ILE A O 1
ATOM 943 N N . LYS A 1 117 ? -9.167 0.000 5.097 1.00 94.94 117 LYS A N 1
ATOM 944 C CA . LYS A 1 117 ? -9.258 0.956 6.203 1.00 94.94 117 LYS A CA 1
ATOM 945 C C . LYS A 1 117 ? -8.350 2.154 5.961 1.00 94.94 117 LYS A C 1
ATOM 947 O O . LYS A 1 117 ? -7.125 2.054 6.006 1.00 94.94 117 LYS A O 1
ATOM 952 N N . ILE A 1 118 ? -8.944 3.327 5.755 1.00 95.12 118 ILE A N 1
ATOM 953 C CA . ILE A 1 118 ? -8.201 4.579 5.576 1.00 95.12 118 ILE A CA 1
ATOM 954 C C . ILE A 1 118 ? -8.036 5.243 6.944 1.00 95.12 118 ILE A C 1
ATOM 956 O O . ILE A 1 118 ? -9.013 5.657 7.559 1.00 95.12 118 ILE A O 1
ATOM 960 N N . ILE A 1 119 ? -6.806 5.385 7.426 1.00 96.06 119 ILE A N 1
ATOM 961 C CA . ILE A 1 119 ? -6.510 6.024 8.719 1.00 96.06 119 ILE A CA 1
ATOM 962 C C . ILE A 1 119 ? -6.430 7.545 8.570 1.00 96.06 119 ILE A C 1
ATOM 964 O O . ILE A 1 119 ? -6.959 8.295 9.391 1.00 96.06 119 ILE A O 1
ATOM 968 N N . GLN A 1 120 ? -5.823 8.014 7.479 1.00 94.25 120 GLN A N 1
ATOM 969 C CA . GLN A 1 120 ? -5.674 9.436 7.178 1.00 94.25 120 GLN A CA 1
ATOM 970 C C . GLN A 1 120 ? -5.972 9.695 5.704 1.00 94.25 120 GLN A C 1
ATOM 972 O O . GLN A 1 120 ? -5.235 9.221 4.845 1.00 94.25 120 GLN A O 1
ATOM 977 N N . LYS A 1 121 ? -7.011 10.495 5.422 1.00 88.81 121 LYS A N 1
ATOM 978 C CA . LYS A 1 121 ? -7.528 10.770 4.065 1.00 88.81 121 LYS A CA 1
ATOM 979 C C . LYS A 1 121 ? -6.704 11.771 3.241 1.00 88.81 121 LYS A C 1
ATOM 981 O O . LYS A 1 121 ? -6.942 11.900 2.048 1.00 88.81 121 LYS A O 1
ATOM 986 N N . THR A 1 122 ? -5.772 12.498 3.853 1.00 83.50 122 THR A N 1
ATOM 987 C CA . THR A 1 122 ? -4.983 13.551 3.187 1.00 83.50 122 THR A CA 1
ATOM 988 C C . THR A 1 122 ? -3.495 13.203 3.154 1.00 83.50 122 THR A C 1
ATOM 990 O O . THR A 1 122 ? -3.030 12.293 3.848 1.00 83.50 122 THR A O 1
ATOM 993 N N . TYR A 1 123 ? -2.733 13.916 2.325 1.00 77.12 123 TYR A N 1
ATOM 994 C CA . TYR A 1 123 ? -1.270 13.807 2.254 1.00 77.12 123 TYR A CA 1
ATOM 995 C C . TYR A 1 123 ? -0.540 14.808 3.169 1.00 77.12 123 TYR A C 1
ATOM 997 O O . TYR A 1 123 ? 0.684 14.779 3.233 1.00 77.12 123 TYR A O 1
ATOM 1005 N N . GLY A 1 124 ? -1.277 15.634 3.924 1.00 71.12 124 GLY A N 1
ATOM 1006 C CA . GLY A 1 124 ? -0.706 16.676 4.783 1.00 71.12 124 GLY A CA 1
ATOM 1007 C C . GLY A 1 124 ? -0.130 17.838 3.968 1.00 71.12 124 GLY A C 1
ATOM 1008 O O . GLY A 1 124 ? -0.645 18.154 2.901 1.00 71.12 124 GLY A O 1
ATOM 1009 N N . GLU A 1 125 ? 0.958 18.443 4.450 1.00 57.91 125 GLU A N 1
ATOM 1010 C CA . GLU A 1 125 ? 1.648 19.591 3.821 1.00 57.91 125 GLU A CA 1
ATOM 1011 C C . GLU A 1 125 ? 2.110 19.311 2.376 1.00 57.91 125 GLU A C 1
ATOM 1013 O O . GLU A 1 125 ? 2.226 20.217 1.548 1.00 57.91 125 GLU A O 1
ATOM 1018 N N . PHE A 1 126 ? 2.289 18.030 2.042 1.00 56.59 126 PHE A N 1
ATOM 1019 C CA . PHE A 1 126 ? 2.717 17.575 0.724 1.00 56.59 126 PHE A CA 1
ATOM 1020 C C . PHE A 1 126 ? 1.618 17.611 -0.342 1.00 56.59 126 PHE A C 1
ATOM 1022 O O . PHE A 1 126 ? 1.905 17.362 -1.508 1.00 56.59 126 PHE A O 1
ATOM 1029 N N . GLU A 1 127 ? 0.375 17.958 0.014 1.00 60.94 127 GLU A N 1
ATOM 1030 C CA . GLU A 1 127 ? -0.721 18.138 -0.950 1.00 60.94 127 GLU A CA 1
ATOM 1031 C C . GLU A 1 127 ? -0.376 19.181 -2.034 1.00 60.94 127 GLU A C 1
ATOM 1033 O O . GLU A 1 127 ? -0.804 19.051 -3.179 1.00 60.94 127 GLU A O 1
ATOM 1038 N N . SER A 1 128 ? 0.480 20.152 -1.692 1.00 56.22 128 SER A N 1
ATOM 1039 C CA . SER A 1 128 ? 0.984 21.200 -2.589 1.00 56.22 128 SER A CA 1
ATOM 1040 C C . SER A 1 128 ? 2.044 20.737 -3.603 1.00 56.22 128 SER A C 1
ATOM 1042 O O . SER A 1 128 ? 2.198 21.376 -4.644 1.00 56.22 128 SER A O 1
ATOM 1044 N N . HIS A 1 129 ? 2.761 19.638 -3.331 1.00 56.06 129 HIS A N 1
ATOM 1045 C CA . HIS A 1 129 ? 3.831 19.113 -4.196 1.00 56.06 129 HIS A CA 1
ATOM 1046 C C . HIS A 1 129 ? 3.325 18.280 -5.358 1.00 56.06 129 HIS A C 1
ATOM 1048 O O . HIS A 1 129 ? 4.046 18.052 -6.328 1.00 56.06 129 HIS A O 1
ATOM 1054 N N . PHE A 1 130 ? 2.089 17.817 -5.269 1.00 60.97 130 PHE A N 1
ATOM 1055 C CA . PHE A 1 130 ? 1.472 17.204 -6.412 1.00 60.97 130 PHE A CA 1
ATOM 1056 C C . PHE A 1 130 ? 1.022 18.342 -7.324 1.00 60.97 130 PHE A C 1
ATOM 1058 O O . PHE A 1 130 ? 0.063 19.041 -6.988 1.00 60.97 130 PHE A O 1
ATOM 1065 N N . GLU A 1 131 ? 1.743 18.543 -8.429 1.00 49.81 131 GLU A N 1
ATOM 1066 C CA . GLU A 1 131 ? 1.496 19.579 -9.435 1.00 49.81 131 GLU A CA 1
ATOM 1067 C C . GLU A 1 131 ? -0.001 19.819 -9.660 1.00 49.81 131 GLU A C 1
ATOM 1069 O O . GLU A 1 131 ? -0.812 18.885 -9.567 1.00 49.81 131 GLU A O 1
ATOM 1074 N N . LYS A 1 132 ? -0.348 21.100 -9.885 1.00 48.00 132 LYS A N 1
ATOM 1075 C CA . LYS A 1 132 ? -1.703 21.607 -10.160 1.00 48.00 132 LYS A CA 1
ATOM 1076 C C . LYS A 1 132 ? -2.489 20.528 -10.881 1.00 48.00 132 LYS A C 1
ATOM 1078 O O . LYS A 1 132 ? -2.152 20.205 -12.014 1.00 48.00 132 LYS A O 1
ATOM 1083 N N . ASP A 1 133 ? -3.450 19.947 -10.159 1.00 52.22 133 ASP A N 1
ATOM 1084 C CA . ASP A 1 133 ? -4.279 18.846 -10.627 1.00 52.22 133 ASP A CA 1
ATOM 1085 C C . ASP A 1 133 ? -4.549 19.016 -12.126 1.00 52.22 133 ASP A C 1
ATOM 1087 O O . ASP A 1 133 ? -4.994 20.088 -12.555 1.00 52.22 133 ASP A O 1
ATOM 1091 N N . ASN A 1 134 ? -4.359 17.962 -12.919 1.00 51.75 134 ASN A N 1
ATOM 1092 C CA . ASN A 1 134 ? -5.187 17.817 -14.106 1.00 51.75 134 ASN A CA 1
ATOM 1093 C C . ASN A 1 134 ? -6.621 17.688 -13.574 1.00 51.75 134 ASN A C 1
ATOM 1095 O O . ASN A 1 134 ? -7.145 16.593 -13.410 1.00 51.75 134 ASN A O 1
ATOM 1099 N N . LEU A 1 135 ? -7.251 18.826 -13.250 1.00 52.62 135 LEU A N 1
ATOM 1100 C CA . LEU A 1 135 ? -8.596 18.970 -12.676 1.00 52.62 135 LEU A CA 1
ATOM 1101 C C . LEU A 1 135 ? -9.682 18.373 -13.585 1.00 52.62 135 LEU A C 1
ATOM 1103 O O . LEU A 1 135 ? -10.861 18.468 -13.270 1.00 52.62 135 LEU A O 1
ATOM 1107 N N . LYS A 1 136 ? -9.278 17.807 -14.725 1.00 57.72 136 LYS A N 1
ATOM 1108 C CA . LYS A 1 136 ? -10.092 17.149 -15.735 1.00 57.72 136 LYS A CA 1
ATOM 1109 C C . LYS A 1 136 ? -9.960 15.620 -15.728 1.00 57.72 136 LYS A C 1
ATOM 1111 O O . LYS A 1 136 ? -10.685 14.992 -16.484 1.00 57.72 136 LYS A O 1
ATOM 1116 N N . ASP A 1 137 ? -9.066 15.013 -14.934 1.00 76.19 137 ASP A N 1
ATOM 1117 C CA . ASP A 1 137 ? -9.043 13.546 -14.811 1.00 76.19 137 ASP A CA 1
ATOM 1118 C C . ASP A 1 137 ? -10.245 13.099 -13.964 1.00 76.19 137 ASP A C 1
ATOM 1120 O O . ASP A 1 137 ? -10.285 13.280 -12.741 1.00 76.19 137 ASP A O 1
ATOM 1124 N N . GLU A 1 138 ? -11.252 12.549 -14.641 1.00 77.94 138 GLU A N 1
ATOM 1125 C CA . GLU A 1 138 ? -12.502 12.078 -14.045 1.00 77.94 138 GLU A CA 1
ATOM 1126 C C . GLU A 1 138 ? -12.266 11.027 -12.951 1.00 77.94 138 GLU A C 1
ATOM 1128 O O . GLU A 1 138 ? -12.980 11.031 -11.944 1.00 77.94 138 GLU A O 1
ATOM 1133 N N . ARG A 1 139 ? -11.207 10.210 -13.069 1.00 77.50 139 ARG A N 1
ATOM 1134 C CA . ARG A 1 139 ? -10.844 9.212 -12.049 1.00 77.50 139 ARG A CA 1
ATOM 1135 C C . ARG A 1 139 ? -10.418 9.882 -10.751 1.00 77.50 139 ARG A C 1
ATOM 1137 O O . ARG A 1 139 ? -10.893 9.525 -9.675 1.00 77.50 139 ARG A O 1
ATOM 1144 N N . ILE A 1 140 ? -9.578 10.918 -10.833 1.00 79.81 140 ILE A N 1
ATOM 1145 C CA . ILE A 1 140 ? -9.130 11.675 -9.652 1.00 79.81 140 ILE A CA 1
ATOM 1146 C C . ILE A 1 140 ? -10.317 12.384 -8.985 1.00 79.81 140 ILE A C 1
ATOM 1148 O O . ILE A 1 140 ? -10.413 12.413 -7.753 1.00 79.81 140 ILE A O 1
ATOM 1152 N N . ILE A 1 141 ? -11.239 12.943 -9.777 1.00 80.75 141 ILE A N 1
ATOM 1153 C CA . ILE A 1 141 ? -12.472 13.560 -9.261 1.00 80.75 141 ILE A CA 1
ATOM 1154 C C . ILE A 1 141 ? -13.301 12.527 -8.489 1.00 80.75 141 ILE A C 1
ATOM 1156 O O . ILE A 1 141 ? -13.787 12.812 -7.389 1.00 80.75 141 ILE A O 1
ATOM 1160 N N . GLU A 1 142 ? -13.441 11.322 -9.035 1.00 82.50 142 GLU A N 1
ATOM 1161 C CA . GLU A 1 142 ? -14.190 10.251 -8.398 1.00 82.50 142 GLU A CA 1
ATOM 1162 C C . GLU A 1 142 ? -13.534 9.752 -7.102 1.00 82.50 142 GLU A C 1
ATOM 1164 O O . GLU A 1 142 ? -14.208 9.680 -6.071 1.00 82.50 142 GLU A O 1
ATOM 1169 N N . LEU A 1 143 ? -12.222 9.507 -7.098 1.00 85.88 143 LEU A N 1
ATOM 1170 C CA . LEU A 1 143 ? -11.477 9.115 -5.896 1.00 85.88 143 LEU A CA 1
ATOM 1171 C C . LEU A 1 143 ? -11.623 10.158 -4.776 1.00 85.88 143 LEU A C 1
ATOM 1173 O O . LEU A 1 143 ? -11.886 9.817 -3.618 1.00 85.88 143 LEU A O 1
ATOM 1177 N N . LYS A 1 144 ? -11.554 11.453 -5.111 1.00 84.69 144 LYS A N 1
ATOM 1178 C CA . LYS A 1 144 ? -11.825 12.542 -4.156 1.00 84.69 144 LYS A CA 1
ATOM 1179 C C . LYS A 1 144 ? -13.262 12.507 -3.634 1.00 84.69 144 LYS A C 1
ATOM 1181 O O . LYS A 1 144 ? -13.484 12.726 -2.439 1.00 84.69 144 LYS A O 1
ATOM 1186 N N . LYS A 1 145 ? -14.246 12.217 -4.494 1.00 84.00 145 LYS A N 1
ATOM 1187 C CA . LYS A 1 145 ? -15.647 12.051 -4.080 1.00 84.00 145 LYS A CA 1
ATOM 1188 C C . LYS A 1 145 ? -15.784 10.892 -3.093 1.00 84.00 145 LYS A C 1
ATOM 1190 O O . LYS A 1 145 ? -16.439 11.072 -2.069 1.00 84.00 145 LYS A O 1
ATOM 1195 N N . ILE A 1 146 ? -15.139 9.757 -3.341 1.00 86.62 146 ILE A N 1
ATOM 1196 C CA . ILE A 1 146 ? -15.147 8.598 -2.438 1.00 86.62 146 ILE A CA 1
ATOM 1197 C C . ILE A 1 146 ? -14.572 8.976 -1.071 1.00 86.62 146 ILE A C 1
ATOM 1199 O O . ILE A 1 146 ? -15.228 8.788 -0.050 1.00 86.62 146 ILE A O 1
ATOM 1203 N N . LEU A 1 147 ? -13.402 9.617 -1.033 1.00 87.88 147 LEU A N 1
ATOM 1204 C CA . LEU A 1 147 ? -12.776 10.069 0.216 1.00 87.88 147 LEU A CA 1
ATOM 1205 C C . LEU A 1 147 ? -13.632 11.076 0.994 1.00 87.88 147 LEU A C 1
ATOM 1207 O O . LEU A 1 147 ? -13.664 11.061 2.233 1.00 87.88 147 LEU A O 1
ATOM 1211 N N . LYS A 1 148 ? -14.329 11.967 0.281 1.00 87.00 148 LYS A N 1
ATOM 1212 C CA . LYS A 1 148 ? -15.242 12.943 0.884 1.00 87.00 148 LYS A CA 1
ATOM 1213 C C . LYS A 1 148 ? -16.414 12.255 1.588 1.00 87.00 148 LYS A C 1
ATOM 1215 O O . LYS A 1 148 ? -16.771 12.685 2.681 1.00 87.00 148 LYS A O 1
ATOM 1220 N N . HIS A 1 149 ? -16.962 11.195 0.994 1.00 87.12 149 HIS A N 1
ATOM 1221 C CA . HIS A 1 149 ? -18.119 10.463 1.522 1.00 87.12 149 HIS A CA 1
ATOM 1222 C C . HIS A 1 149 ? -17.745 9.234 2.367 1.00 87.12 149 HIS A C 1
ATOM 1224 O O . HIS A 1 149 ? -18.633 8.580 2.902 1.00 87.12 149 HIS A O 1
ATOM 1230 N N . ALA A 1 150 ? -16.453 8.931 2.526 1.00 89.12 150 ALA A N 1
ATOM 1231 C CA . ALA A 1 150 ? -15.995 7.831 3.366 1.00 89.12 150 ALA A CA 1
ATOM 1232 C C . ALA A 1 150 ? -16.473 8.007 4.816 1.00 89.12 150 ALA A C 1
ATOM 1234 O O . ALA A 1 150 ? -16.286 9.062 5.439 1.00 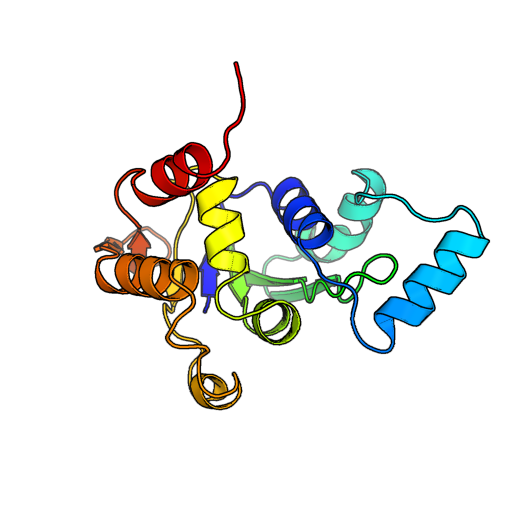89.12 150 ALA A O 1
ATOM 1235 N N . ILE A 1 151 ? -17.062 6.945 5.356 1.00 90.44 151 ILE A N 1
ATOM 1236 C CA . ILE A 1 151 ? -17.743 6.938 6.644 1.00 90.44 151 ILE A CA 1
ATOM 1237 C C . ILE A 1 151 ? -16.733 6.681 7.748 1.00 90.44 151 ILE A C 1
ATOM 1239 O O . ILE A 1 151 ? -15.942 5.739 7.694 1.00 90.44 151 ILE A O 1
ATOM 1243 N N . LYS A 1 152 ? -16.776 7.531 8.772 1.00 94.31 152 LYS A N 1
ATOM 1244 C CA . LYS A 1 152 ? -15.941 7.400 9.961 1.00 94.31 152 LYS A CA 1
ATOM 1245 C C . LYS A 1 152 ? -16.442 6.232 10.813 1.00 94.31 152 LYS A C 1
ATOM 1247 O O . LYS A 1 152 ? -17.578 6.249 11.277 1.00 94.31 152 LYS A O 1
ATOM 1252 N N . LYS A 1 153 ? -15.578 5.251 11.049 1.00 94.25 153 LYS A N 1
ATOM 1253 C CA . LYS A 1 153 ? -15.820 4.067 11.880 1.00 94.25 153 LYS A CA 1
ATOM 1254 C C . LYS A 1 153 ? -14.768 3.982 12.990 1.00 94.25 153 LYS A C 1
ATOM 1256 O O . LYS A 1 153 ? -13.791 4.738 13.005 1.00 94.25 153 LYS A O 1
ATOM 1261 N N . LYS A 1 154 ? -14.990 3.087 13.952 1.00 95.12 154 LYS A N 1
ATOM 1262 C CA . LYS A 1 154 ? -14.067 2.832 15.060 1.00 95.12 154 LYS A CA 1
ATOM 1263 C C . LYS A 1 154 ? -13.924 1.332 15.291 1.00 95.12 154 LYS A C 1
ATOM 1265 O O . LYS A 1 154 ? -14.916 0.615 15.226 1.00 95.12 154 LYS A O 1
ATOM 1270 N N . ASP A 1 155 ? -12.710 0.882 15.569 1.00 93.12 155 ASP A N 1
ATOM 1271 C CA . ASP A 1 155 ? -12.403 -0.482 15.994 1.00 93.12 155 ASP A CA 1
ATOM 1272 C C . ASP A 1 155 ? -11.408 -0.481 17.171 1.00 93.12 155 ASP A C 1
ATOM 1274 O O . ASP A 1 155 ? -11.165 0.553 17.805 1.00 93.12 155 ASP A O 1
ATOM 1278 N N . GLN A 1 156 ? -10.843 -1.652 17.472 1.00 91.81 156 GLN A N 1
ATOM 1279 C CA . GLN A 1 156 ? -9.844 -1.847 18.525 1.00 91.81 156 GLN A CA 1
ATOM 1280 C C . GLN A 1 156 ? -8.543 -1.049 18.317 1.00 91.81 156 GLN A C 1
ATOM 1282 O O . GLN A 1 156 ? -7.815 -0.812 19.280 1.00 91.81 156 GLN A O 1
ATOM 1287 N N . TYR A 1 157 ? -8.249 -0.607 17.091 1.00 92.12 157 TYR A N 1
ATOM 1288 C CA . TYR A 1 157 ? -7.052 0.164 16.754 1.00 92.12 157 TYR A CA 1
ATOM 1289 C C . TYR A 1 157 ? -7.301 1.671 16.655 1.00 92.12 157 TYR A C 1
ATOM 1291 O O . TYR A 1 157 ? -6.347 2.454 16.603 1.00 92.12 157 TYR A O 1
ATOM 1299 N N . GLY A 1 158 ? -8.564 2.095 16.692 1.00 92.88 158 GLY A N 1
ATOM 1300 C CA . GLY A 1 158 ? -8.956 3.492 16.785 1.00 92.88 158 GLY A CA 1
ATOM 1301 C C . GLY A 1 158 ? -9.947 3.894 15.705 1.00 92.88 158 GLY A C 1
ATOM 1302 O O . GLY A 1 158 ? -10.841 3.141 15.338 1.00 92.88 158 GLY A O 1
ATOM 1303 N N . THR A 1 159 ? -9.844 5.143 15.258 1.00 95.38 159 THR A N 1
ATOM 1304 C CA . THR A 1 159 ? -10.715 5.691 14.213 1.00 95.38 159 THR A CA 1
ATOM 1305 C C . THR A 1 159 ? -10.145 5.382 12.838 1.00 95.38 159 THR A C 1
ATOM 1307 O O . THR A 1 159 ? -8.962 5.615 12.602 1.00 95.38 159 THR A O 1
ATOM 1310 N N . TYR A 1 160 ? -11.008 4.968 11.918 1.00 95.25 160 TYR A N 1
ATOM 1311 C CA . TYR A 1 160 ? -10.687 4.819 10.503 1.00 95.25 160 TYR A CA 1
ATOM 1312 C C . TYR A 1 160 ? -11.859 5.297 9.639 1.00 95.25 160 TYR A C 1
ATOM 1314 O O . TYR A 1 160 ? -12.943 5.601 10.141 1.00 95.25 160 TYR A O 1
ATOM 1322 N N . TYR A 1 161 ? -11.637 5.385 8.335 1.00 93.44 161 TYR A N 1
ATOM 1323 C CA . TYR A 1 161 ? -12.656 5.673 7.338 1.00 93.44 161 TYR A CA 1
ATOM 1324 C C . TYR A 1 161 ? -12.815 4.468 6.415 1.00 93.44 161 TYR A C 1
ATOM 1326 O O . TYR A 1 161 ? -11.826 3.890 5.966 1.00 93.44 161 TYR A O 1
ATOM 1334 N N . SER A 1 162 ? -14.063 4.110 6.142 1.00 90.75 162 SER A N 1
ATOM 1335 C CA . SER A 1 162 ? -14.460 3.027 5.243 1.00 90.75 162 SER A CA 1
ATOM 1336 C C . SER A 1 162 ? -15.269 3.617 4.095 1.00 90.75 162 SER A C 1
ATOM 1338 O O . SER A 1 162 ? -16.057 4.545 4.289 1.00 90.75 162 SER A O 1
ATOM 1340 N N . THR A 1 163 ? -15.056 3.104 2.893 1.00 82.00 163 THR A N 1
ATOM 1341 C CA . THR A 1 163 ? -15.869 3.429 1.722 1.00 82.00 163 THR A CA 1
ATOM 1342 C C . THR A 1 163 ? -17.011 2.414 1.673 1.00 82.00 163 THR A C 1
ATOM 1344 O O . THR A 1 163 ? -16.731 1.222 1.582 1.00 82.00 163 THR A O 1
ATOM 1347 N N . GLU A 1 164 ? -18.272 2.832 1.804 1.00 68.31 164 GLU A N 1
ATOM 1348 C CA . GLU A 1 164 ? -19.399 1.905 1.596 1.00 68.31 164 GLU A CA 1
ATOM 1349 C C . GLU A 1 164 ? -19.570 1.562 0.101 1.00 68.31 164 GLU A C 1
ATOM 1351 O O . GLU A 1 164 ? -19.108 2.304 -0.763 1.00 68.31 164 GLU A O 1
ATOM 1356 N N . GLU A 1 165 ? -20.163 0.392 -0.157 1.00 59.75 165 GLU A N 1
ATOM 1357 C CA . GLU A 1 165 ? -20.219 -0.410 -1.395 1.00 59.75 165 GLU A CA 1
ATOM 1358 C C . GLU A 1 165 ? -19.959 0.244 -2.781 1.00 59.75 165 GLU A C 1
ATOM 1360 O O . GLU A 1 165 ? -20.630 1.167 -3.240 1.00 59.75 165 GLU A O 1
ATOM 1365 N N . ASN A 1 166 ? -19.023 -0.402 -3.493 1.00 52.78 166 ASN A N 1
ATOM 1366 C CA . ASN A 1 166 ? -18.991 -0.869 -4.893 1.00 52.78 166 ASN A CA 1
ATOM 1367 C C . ASN A 1 166 ? -19.279 0.045 -6.100 1.00 52.78 166 ASN A C 1
ATOM 1369 O O . ASN A 1 166 ? -19.121 -0.421 -7.230 1.00 52.78 166 ASN A O 1
ATOM 1373 N N . SER A 1 167 ? -19.617 1.330 -5.954 1.00 54.75 167 SER A N 1
ATOM 1374 C CA . SER A 1 167 ? -19.827 2.153 -7.163 1.00 54.75 167 SER A CA 1
ATOM 1375 C C . SER A 1 167 ? -18.539 2.429 -7.952 1.00 54.75 167 SER A C 1
ATOM 1377 O O . SER A 1 167 ? -18.623 2.786 -9.117 1.00 54.75 167 SER A O 1
ATOM 1379 N N . TYR A 1 168 ? -17.359 2.330 -7.329 1.00 62.75 168 TYR A N 1
ATOM 1380 C CA . TYR A 1 168 ? -16.080 2.627 -7.991 1.00 62.75 168 TYR A CA 1
ATOM 1381 C C . TYR A 1 168 ? -15.612 1.474 -8.876 1.00 62.75 168 TYR A C 1
ATOM 1383 O O . TYR A 1 168 ? -15.424 1.643 -10.079 1.00 62.75 168 TYR A O 1
ATOM 1391 N N . ARG A 1 169 ? -15.508 0.275 -8.285 1.00 60.41 169 ARG A N 1
ATOM 1392 C CA . ARG A 1 169 ? -15.121 -0.939 -9.001 1.00 60.41 169 ARG A CA 1
ATOM 1393 C C . ARG A 1 169 ? -16.105 -1.246 -10.131 1.00 60.41 169 ARG A C 1
ATOM 1395 O O . ARG A 1 169 ? -15.664 -1.589 -11.221 1.00 60.41 169 ARG A O 1
ATOM 1402 N N . SER A 1 170 ? -17.413 -1.040 -9.924 1.00 52.44 170 SER A N 1
ATOM 1403 C CA . SER A 1 170 ? -18.405 -1.249 -10.989 1.00 52.44 170 SER A CA 1
ATOM 1404 C C . SER A 1 170 ? -18.310 -0.235 -12.135 1.00 52.44 170 SER A C 1
ATOM 1406 O O . SER A 1 170 ? -18.551 -0.609 -13.277 1.00 52.44 170 SER A O 1
ATOM 1408 N N . LYS A 1 171 ? -17.920 1.022 -11.882 1.00 58.97 171 LYS A N 1
ATOM 1409 C CA . LYS A 1 171 ? -17.747 2.031 -12.942 1.00 58.97 171 LYS A CA 1
ATOM 1410 C C . LYS A 1 171 ? -16.484 1.828 -13.761 1.00 58.97 171 LYS A C 1
ATOM 1412 O O . LYS A 1 171 ? -16.524 2.015 -14.970 1.00 58.97 171 LYS A O 1
ATOM 1417 N N . ILE A 1 172 ? -15.379 1.431 -13.131 1.00 54.75 172 ILE A N 1
ATOM 1418 C CA . ILE A 1 172 ? -14.142 1.135 -13.863 1.00 54.75 172 ILE A CA 1
ATOM 1419 C C . ILE A 1 172 ? -14.291 -0.159 -14.662 1.00 54.75 172 ILE A C 1
ATOM 1421 O O . ILE A 1 172 ? -14.000 -0.156 -15.852 1.00 54.75 172 ILE A O 1
ATOM 1425 N N . LEU A 1 173 ? -14.833 -1.228 -14.067 1.00 48.12 173 LEU A N 1
ATOM 1426 C CA . LEU A 1 173 ? -15.141 -2.458 -14.807 1.00 48.12 173 LEU A CA 1
ATOM 1427 C C . LEU A 1 173 ? -16.248 -2.269 -15.856 1.00 48.12 173 LEU A C 1
ATOM 1429 O O . LEU A 1 173 ? -16.312 -3.051 -16.788 1.00 48.12 173 LEU A O 1
ATOM 1433 N N . GLY A 1 174 ? -17.111 -1.258 -15.719 1.00 45.91 174 GLY A N 1
ATOM 1434 C CA . GLY A 1 174 ? -18.094 -0.888 -16.742 1.00 45.91 174 GLY A CA 1
ATOM 1435 C C . GLY A 1 174 ? -17.520 -0.050 -17.891 1.00 45.91 174 GLY A C 1
ATOM 1436 O O . GLY A 1 174 ? -18.118 -0.012 -18.959 1.00 45.91 174 GLY A O 1
ATOM 1437 N N . ASN A 1 175 ? -16.375 0.612 -17.682 1.00 43.84 175 ASN A N 1
ATOM 1438 C CA . ASN A 1 175 ? -15.646 1.375 -18.706 1.00 43.84 175 ASN A CA 1
ATOM 1439 C C . ASN A 1 175 ? -14.528 0.559 -19.371 1.00 43.84 175 ASN A C 1
ATOM 1441 O O . ASN A 1 175 ? -14.068 0.895 -20.461 1.00 43.84 175 ASN A O 1
ATOM 1445 N N . LEU A 1 176 ? -14.063 -0.495 -18.706 1.00 39.41 176 LEU A N 1
ATOM 1446 C CA . LEU A 1 176 ? -13.300 -1.559 -19.328 1.00 39.41 176 LEU A CA 1
ATOM 1447 C C . LEU A 1 176 ? -14.332 -2.462 -20.003 1.00 39.41 176 LEU A C 1
ATOM 1449 O O . LEU A 1 176 ? -14.975 -3.248 -19.318 1.00 39.41 176 LEU A O 1
ATOM 1453 N N . ASP A 1 177 ? -14.515 -2.348 -21.321 1.00 37.53 177 ASP A N 1
ATOM 1454 C CA . ASP A 1 177 ? -15.195 -3.379 -22.117 1.00 37.53 177 ASP A CA 1
ATOM 1455 C C . ASP A 1 177 ? -14.397 -4.688 -21.978 1.00 37.53 177 ASP A C 1
ATOM 1457 O O . ASP A 1 177 ? -13.590 -5.073 -22.827 1.00 37.53 177 ASP A O 1
ATOM 1461 N N . ILE A 1 178 ? -14.579 -5.379 -20.856 1.00 35.28 178 ILE A N 1
ATOM 1462 C CA . ILE A 1 178 ? -14.214 -6.775 -20.716 1.00 35.28 178 ILE A CA 1
ATOM 1463 C C . ILE A 1 178 ? -15.325 -7.502 -21.458 1.00 35.28 178 ILE A C 1
ATOM 1465 O O . ILE A 1 178 ? -16.329 -7.904 -20.870 1.00 35.28 178 ILE A O 1
ATOM 1469 N N . ASN A 1 179 ? -15.170 -7.561 -22.782 1.00 29.08 179 ASN A N 1
ATOM 1470 C CA . ASN A 1 179 ? -16.003 -8.379 -23.644 1.00 29.08 179 ASN A CA 1
ATOM 1471 C C . ASN A 1 179 ? -16.100 -9.777 -23.022 1.00 29.08 179 ASN A C 1
ATOM 1473 O O . ASN A 1 179 ? -15.083 -10.441 -22.803 1.00 29.08 179 ASN A O 1
ATOM 1477 N N . GLN A 1 180 ? -17.339 -10.151 -22.702 1.00 31.86 180 GLN A N 1
ATOM 1478 C CA . GLN A 1 180 ? -17.755 -11.539 -22.545 1.00 31.86 180 GLN A CA 1
ATOM 1479 C C . GLN A 1 180 ? -17.451 -12.330 -23.818 1.00 31.86 180 GLN A C 1
ATOM 1481 O O . GLN A 1 180 ? -17.541 -11.736 -24.918 1.00 31.86 180 GLN A O 1
#